Protein AF-A0A1A7ZHE6-F1 (afdb_monomer)

Sequence (167 aa):
MSVYEAFKGKHIDKKTYLFLSQQESEWQENSIVDPSGSPRHIITDARSGRQLCLESALSQKFLEMSEFENYRSGLLSIYEDAGFRCVEFQLLTGGLINPSTRDKVSLDEVIQSGLVDKVTATMLKDDKFHTKSLTCPKTKRRVTFKEALERSVFDCHTGLRLLEATK

pLDDT: mean 80.81, std 10.63, range [50.28, 94.5]

Organism: Nothobranchius furzeri (NCBI:txid105023)

Structure (mmCIF, N/CA/C/O backbone):
data_AF-A0A1A7ZHE6-F1
#
_entry.id   AF-A0A1A7ZHE6-F1
#
loop_
_atom_site.group_PDB
_atom_site.id
_atom_site.type_symbol
_atom_site.label_atom_id
_atom_site.label_alt_id
_atom_site.label_comp_id
_atom_site.label_asym_id
_atom_site.label_entity_id
_atom_site.label_seq_id
_atom_site.pdbx_PDB_ins_code
_atom_site.Cartn_x
_atom_site.Cartn_y
_atom_site.Cartn_z
_atom_site.occupancy
_atom_site.B_iso_or_equiv
_atom_site.auth_seq_id
_atom_site.auth_comp_id
_atom_site.auth_asym_id
_atom_site.auth_atom_id
_atom_site.pdbx_PDB_model_num
ATOM 1 N N . MET A 1 1 ? -16.936 7.394 11.987 1.00 55.16 1 MET A N 1
ATOM 2 C CA . MET A 1 1 ? -16.235 7.875 13.187 1.00 55.16 1 MET A CA 1
ATOM 3 C C . MET A 1 1 ? -15.306 6.761 13.630 1.00 55.16 1 MET A C 1
ATOM 5 O O . MET A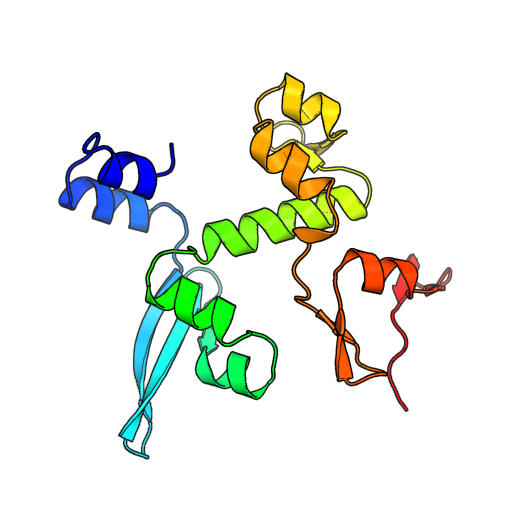 1 1 ? -15.796 5.772 14.162 1.00 55.16 1 MET A O 1
ATOM 9 N N . SER A 1 2 ? -14.017 6.863 13.308 1.00 58.41 2 SER A N 1
ATOM 10 C CA . SER A 1 2 ? -12.989 5.923 13.778 1.00 58.41 2 SER A CA 1
ATOM 11 C C . SER A 1 2 ? -12.839 5.985 15.304 1.00 58.41 2 SER A C 1
ATOM 13 O O . SER A 1 2 ? -13.270 6.959 15.931 1.00 58.41 2 SER A O 1
ATOM 15 N N . VAL A 1 3 ? -12.211 4.980 15.926 1.00 69.88 3 VAL A N 1
ATOM 16 C CA . VAL A 1 3 ? -11.921 5.006 17.376 1.00 69.88 3 VAL A CA 1
ATOM 17 C C . VAL A 1 3 ? -11.083 6.241 17.743 1.00 69.88 3 VAL A C 1
ATOM 19 O O . VAL A 1 3 ? -11.314 6.868 18.780 1.00 69.88 3 VAL A O 1
ATOM 22 N N . TYR A 1 4 ? -10.182 6.668 16.853 1.00 61.53 4 TYR A N 1
ATOM 23 C CA . TYR A 1 4 ? -9.430 7.914 17.001 1.00 61.53 4 TYR A CA 1
ATOM 24 C C . TYR A 1 4 ? -10.314 9.163 16.880 1.00 61.53 4 TYR A C 1
ATOM 26 O O . TYR A 1 4 ? -10.249 10.033 17.748 1.00 61.53 4 TYR A O 1
ATOM 34 N N . GLU A 1 5 ? -11.180 9.253 15.866 1.00 71.56 5 GLU A N 1
ATOM 35 C CA . GLU A 1 5 ? -12.116 10.376 15.696 1.00 71.56 5 GLU A CA 1
ATOM 36 C C . GLU A 1 5 ? -13.093 10.488 16.873 1.00 71.56 5 GLU A C 1
ATOM 38 O O . GLU A 1 5 ? -13.392 11.592 17.329 1.00 71.56 5 GLU A O 1
ATOM 43 N N . ALA A 1 6 ? -13.539 9.355 17.421 1.00 77.25 6 ALA A N 1
ATOM 44 C CA . ALA A 1 6 ? -14.381 9.303 18.608 1.00 77.25 6 ALA A CA 1
ATOM 45 C C . ALA A 1 6 ? -13.638 9.819 19.851 1.00 77.25 6 ALA A C 1
ATOM 47 O O . ALA A 1 6 ? -14.208 10.566 20.647 1.00 77.25 6 ALA A O 1
ATOM 48 N N . PHE A 1 7 ? -12.356 9.482 20.013 1.00 80.75 7 PHE A N 1
ATOM 49 C CA . PHE A 1 7 ? -11.532 9.992 21.112 1.00 80.75 7 PHE A CA 1
ATOM 50 C C . PHE A 1 7 ? -11.227 11.490 20.961 1.00 80.75 7 PHE A C 1
ATOM 52 O O . PHE A 1 7 ? -11.422 12.266 21.900 1.00 80.75 7 PHE A O 1
ATOM 59 N N . LYS A 1 8 ? -10.823 11.930 19.762 1.00 75.75 8 LYS A N 1
ATOM 60 C CA . LYS A 1 8 ? -10.588 13.345 19.416 1.00 75.75 8 LYS A CA 1
ATOM 61 C C . LYS A 1 8 ? -11.842 14.196 19.601 1.00 75.75 8 LYS A C 1
ATOM 63 O O . LYS A 1 8 ? -11.750 15.304 20.128 1.00 75.75 8 LYS A O 1
ATOM 68 N N . GLY A 1 9 ? -13.000 13.664 19.214 1.00 91.19 9 GLY A N 1
ATOM 69 C CA . GLY A 1 9 ? -14.315 14.272 19.414 1.00 91.19 9 GLY A CA 1
ATOM 70 C C . GLY A 1 9 ? -14.821 14.216 20.859 1.00 91.19 9 GLY A C 1
ATOM 71 O O . GLY A 1 9 ? -15.911 14.705 21.135 1.00 91.19 9 GLY A O 1
ATOM 72 N N . LYS A 1 10 ? -14.040 13.647 21.794 1.00 91.31 10 LYS A N 1
ATOM 73 C CA . LYS A 1 10 ? -14.408 13.427 23.205 1.00 91.31 10 LYS A CA 1
ATOM 74 C C . LYS A 1 10 ? -15.682 12.593 23.388 1.00 91.31 10 LYS A C 1
ATOM 76 O O . LYS A 1 10 ? -16.339 12.684 24.421 1.00 91.31 10 LYS A O 1
ATOM 81 N N . HIS A 1 11 ? -16.021 11.775 22.398 1.00 90.94 11 HIS A N 1
ATOM 82 C CA . HIS A 1 11 ? -17.138 10.838 22.451 1.00 90.94 11 HIS A CA 1
ATOM 83 C C . HIS A 1 11 ? -16.802 9.587 23.275 1.00 90.94 11 HIS A C 1
ATOM 85 O O . HIS A 1 11 ? -17.711 8.931 23.774 1.00 90.94 11 HIS A O 1
ATOM 91 N N . ILE A 1 12 ? -15.512 9.275 23.449 1.00 87.62 12 ILE A N 1
ATOM 92 C CA . ILE A 1 12 ? -15.017 8.180 24.294 1.00 87.62 12 ILE A CA 1
ATOM 93 C C . ILE A 1 12 ? -13.824 8.638 25.143 1.00 87.62 12 ILE A C 1
ATOM 95 O O . ILE A 1 12 ? -13.056 9.515 24.743 1.00 87.62 12 ILE A O 1
ATOM 99 N N . ASP A 1 13 ? -13.662 8.045 26.326 1.00 87.69 13 ASP A N 1
ATOM 100 C CA . ASP A 1 13 ? -12.546 8.340 27.226 1.00 87.69 13 ASP A CA 1
ATOM 101 C C . ASP A 1 13 ? -11.251 7.608 26.819 1.00 87.69 13 ASP A C 1
ATOM 103 O O . ASP A 1 13 ? -11.259 6.670 26.022 1.00 87.69 13 ASP A O 1
ATOM 107 N N . LYS A 1 14 ? -10.115 8.021 27.399 1.00 66.44 14 LYS A N 1
ATOM 108 C CA . LYS A 1 14 ? -8.789 7.470 27.072 1.00 66.44 14 LYS A CA 1
ATOM 109 C C . LYS A 1 14 ? -8.679 5.964 27.338 1.00 66.44 14 LYS A C 1
ATOM 111 O O . LYS A 1 14 ? -7.981 5.276 26.600 1.00 66.44 14 LYS A O 1
ATOM 116 N N . LYS A 1 15 ? -9.333 5.441 28.378 1.00 78.50 15 LYS A N 1
ATOM 117 C CA . LYS A 1 15 ? -9.296 4.011 28.716 1.00 78.50 15 LYS A CA 1
ATOM 118 C C . LYS A 1 15 ? -10.089 3.206 27.684 1.00 78.50 15 LYS A C 1
ATOM 120 O O . LYS A 1 15 ? -9.601 2.185 27.211 1.00 78.50 15 LYS A O 1
ATOM 125 N N . THR A 1 16 ? -11.258 3.704 27.297 1.00 76.69 16 THR A N 1
ATOM 126 C CA . THR A 1 16 ? -12.117 3.112 26.262 1.00 76.69 16 THR A CA 1
ATOM 127 C C . THR A 1 16 ? -11.469 3.181 24.879 1.00 76.69 16 THR A C 1
ATOM 129 O O . THR A 1 16 ? -11.465 2.190 24.156 1.00 76.69 16 THR A O 1
ATOM 132 N N . TYR A 1 17 ? -10.829 4.303 24.543 1.00 73.81 17 TYR A N 1
ATOM 133 C CA . TYR A 1 17 ? -10.006 4.444 23.341 1.00 73.81 17 TYR A CA 1
ATOM 134 C C . TYR A 1 17 ? -8.898 3.388 23.283 1.00 73.81 17 TYR A C 1
ATOM 136 O O . TYR A 1 17 ? -8.789 2.675 22.292 1.00 73.81 17 TYR A O 1
ATOM 144 N N . LEU A 1 18 ? -8.113 3.239 24.358 1.00 56.47 18 LEU A N 1
ATOM 145 C CA . LEU A 1 18 ? -7.025 2.256 24.413 1.00 56.47 18 LEU A CA 1
ATOM 146 C C . LEU A 1 18 ? -7.534 0.817 24.274 1.00 56.47 18 LEU A C 1
ATOM 148 O O . LEU A 1 18 ? -6.878 0.005 23.634 1.00 56.47 18 LEU A O 1
ATOM 152 N N . PHE A 1 19 ? -8.696 0.503 24.847 1.00 75.44 19 PHE A N 1
ATOM 153 C CA . PHE A 1 19 ? -9.314 -0.817 24.735 1.00 75.44 19 PHE A CA 1
ATOM 154 C C . PHE A 1 19 ? -9.817 -1.113 23.313 1.00 75.44 19 PHE A C 1
ATOM 156 O O . PHE A 1 19 ? -9.551 -2.181 22.772 1.00 75.44 19 PHE A O 1
ATOM 163 N N . LEU A 1 20 ? -10.514 -0.163 22.684 1.00 68.56 20 LEU A N 1
ATOM 164 C CA . LEU A 1 20 ? -11.064 -0.333 21.335 1.00 68.56 20 LEU A CA 1
ATOM 165 C C . LEU A 1 20 ? -9.974 -0.288 20.257 1.00 68.56 20 LEU A C 1
ATOM 167 O O . LEU A 1 20 ? -10.026 -1.055 19.301 1.00 68.56 20 LEU A O 1
ATOM 171 N N . SER A 1 21 ? -8.939 0.530 20.456 1.00 58.88 21 SER A N 1
ATOM 172 C CA . SER A 1 21 ? -7.765 0.577 19.581 1.00 58.88 21 SER A CA 1
ATOM 173 C C . SER A 1 21 ? -6.985 -0.741 19.577 1.00 58.88 21 SER A C 1
ATOM 175 O O . SER A 1 21 ? -6.307 -1.018 18.597 1.00 58.88 21 SER A O 1
ATOM 177 N N . GLN A 1 22 ? -7.078 -1.559 20.635 1.00 50.28 22 GLN A N 1
ATOM 178 C CA . GLN A 1 22 ? -6.495 -2.909 20.665 1.00 50.28 22 GLN A CA 1
ATOM 179 C C . GLN A 1 22 ? -7.323 -3.938 19.878 1.00 50.28 22 GLN A C 1
ATOM 181 O O . GLN A 1 22 ? -6.815 -5.007 19.556 1.00 50.28 22 GLN A O 1
ATOM 186 N N . GLN A 1 23 ? -8.595 -3.645 19.593 1.00 52.06 23 GLN A N 1
ATOM 187 C CA . GLN A 1 23 ? -9.514 -4.532 18.869 1.00 52.06 23 GLN A CA 1
ATOM 188 C C . GLN A 1 23 ? -9.534 -4.227 17.355 1.00 52.06 23 GLN A C 1
ATOM 190 O O . GLN A 1 23 ? -9.858 -5.102 16.551 1.00 52.06 23 GLN A O 1
ATOM 195 N N . GLU A 1 24 ? -9.151 -3.013 16.942 1.00 57.00 24 GLU A N 1
ATOM 196 C CA . GLU A 1 24 ? -8.969 -2.616 15.537 1.00 57.00 24 GLU A CA 1
ATOM 197 C C . GLU A 1 24 ? -7.601 -3.088 14.995 1.00 57.00 24 GLU A C 1
ATOM 199 O O . GLU A 1 24 ? -6.704 -2.292 14.765 1.00 57.00 24 GLU A O 1
ATOM 204 N N . SER A 1 25 ? -7.440 -4.400 14.773 1.00 53.34 25 SER A N 1
ATOM 205 C CA . SER A 1 25 ? -6.192 -5.056 14.319 1.00 53.34 25 SER A CA 1
ATOM 206 C C . SER A 1 25 ? -4.969 -4.889 15.246 1.00 53.34 25 SER A C 1
ATOM 208 O O . SER A 1 25 ? -4.724 -3.874 15.886 1.00 53.34 25 SER A O 1
ATOM 210 N N . GLU A 1 26 ? -4.172 -5.949 15.342 1.00 54.59 26 GLU A N 1
ATOM 211 C CA . GLU A 1 26 ? -3.164 -6.143 16.393 1.00 54.59 26 GLU A CA 1
ATOM 212 C C . GLU A 1 26 ? -1.747 -5.747 15.944 1.00 54.59 26 GLU A C 1
ATOM 214 O O . GLU A 1 26 ? -0.785 -6.483 16.177 1.00 54.59 26 GLU A O 1
ATOM 219 N N . TRP A 1 27 ? -1.589 -4.622 15.242 1.00 59.84 27 TRP A N 1
ATOM 220 C CA . TRP A 1 27 ? -0.248 -4.148 14.903 1.00 59.84 27 TRP A CA 1
ATOM 221 C C . TRP A 1 27 ? 0.400 -3.512 16.138 1.00 59.84 27 TRP A C 1
ATOM 223 O O . TRP A 1 27 ? -0.016 -2.451 16.597 1.00 59.84 27 TRP A O 1
ATOM 233 N N . GLN A 1 28 ? 1.407 -4.182 16.701 1.00 64.50 28 GLN A N 1
ATOM 234 C CA . GLN A 1 28 ? 2.159 -3.696 17.859 1.00 64.50 28 GLN A CA 1
ATOM 235 C C . GLN A 1 28 ? 3.436 -2.994 17.399 1.00 64.50 28 GLN A C 1
ATOM 237 O O . GLN A 1 28 ? 4.262 -3.597 16.710 1.00 64.50 28 GLN A O 1
ATOM 242 N N . GLU A 1 29 ? 3.611 -1.731 17.789 1.00 71.75 29 GLU A N 1
ATOM 243 C CA . GLU A 1 29 ? 4.859 -0.997 17.578 1.00 71.75 29 GLU A CA 1
ATOM 244 C C . GLU A 1 29 ? 5.780 -1.170 18.788 1.00 71.75 29 GLU A C 1
ATOM 246 O O . GLU A 1 29 ? 5.427 -0.81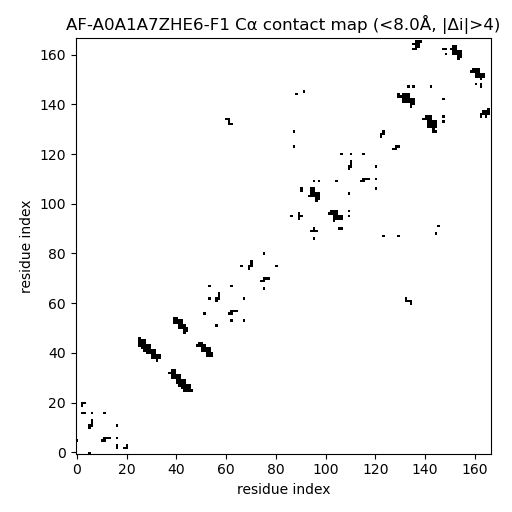3 19.911 1.00 71.75 29 GLU A O 1
ATOM 251 N N . ASN A 1 30 ? 6.982 -1.682 18.537 1.00 76.94 30 ASN A N 1
ATOM 252 C CA . ASN A 1 30 ? 8.052 -1.769 19.518 1.00 76.94 30 ASN A CA 1
ATOM 253 C C . ASN A 1 30 ? 9.238 -0.922 19.056 1.00 76.94 30 ASN A C 1
ATOM 255 O O . ASN A 1 30 ? 9.711 -1.062 17.927 1.00 76.94 30 ASN A O 1
ATOM 259 N N . SER A 1 31 ? 9.759 -0.084 19.949 1.00 79.75 31 SER A N 1
ATOM 260 C CA . SER A 1 31 ? 11.026 0.616 19.740 1.00 79.75 31 SER A CA 1
ATOM 261 C C . SER A 1 31 ? 12.153 -0.190 20.375 1.00 79.75 31 SER A C 1
ATOM 263 O O . SER A 1 31 ? 12.171 -0.388 21.590 1.00 79.75 31 SER A O 1
ATOM 265 N N . ILE A 1 32 ? 13.100 -0.646 19.563 1.00 83.88 32 ILE A N 1
ATOM 266 C CA . ILE A 1 32 ? 14.341 -1.271 20.029 1.00 83.88 32 ILE A CA 1
ATOM 267 C C . ILE A 1 32 ? 15.514 -0.332 19.765 1.00 83.88 32 ILE A C 1
ATOM 269 O O . ILE A 1 32 ? 15.453 0.518 18.884 1.00 83.88 32 ILE A O 1
ATOM 273 N N . VAL A 1 33 ? 16.599 -0.485 20.514 1.00 86.75 33 VAL A N 1
ATOM 274 C CA . VAL A 1 33 ? 17.854 0.220 20.238 1.00 86.75 33 VAL A CA 1
ATOM 275 C C . VAL A 1 33 ? 18.817 -0.795 19.646 1.00 86.75 33 VAL A C 1
ATOM 277 O O . VAL A 1 33 ? 19.008 -1.870 20.215 1.00 86.75 33 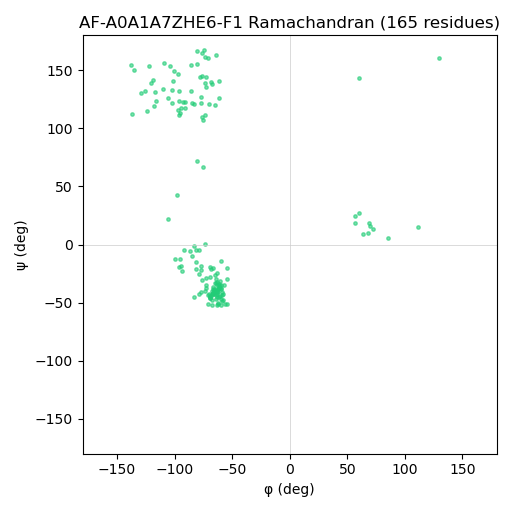VAL A O 1
ATOM 280 N N . ASP A 1 34 ? 19.375 -0.494 18.478 1.00 83.12 34 ASP A N 1
ATOM 281 C CA . ASP A 1 34 ? 20.360 -1.376 17.864 1.00 83.12 34 ASP A CA 1
ATOM 282 C C . ASP A 1 34 ? 21.725 -1.281 18.585 1.00 83.12 34 ASP A C 1
ATOM 284 O O . ASP A 1 34 ? 21.947 -0.369 19.386 1.00 83.12 34 ASP A O 1
ATOM 288 N N . PRO A 1 35 ? 22.677 -2.200 18.331 1.00 84.62 35 PRO A N 1
ATOM 289 C CA . PRO A 1 35 ? 23.986 -2.173 18.991 1.00 84.62 35 PRO A CA 1
ATOM 290 C C . PRO A 1 35 ? 24.802 -0.892 18.747 1.00 84.62 35 PRO A C 1
ATOM 292 O O . PRO A 1 35 ? 25.789 -0.664 19.440 1.00 84.62 35 PRO A O 1
ATOM 295 N N . SER A 1 36 ? 24.412 -0.067 17.768 1.00 84.19 36 SER A N 1
ATOM 296 C CA . SER A 1 36 ? 25.037 1.227 17.481 1.00 84.19 36 SER A CA 1
ATOM 297 C C . SER A 1 36 ? 24.457 2.376 18.314 1.00 84.19 36 SER A C 1
ATOM 299 O O . SER A 1 36 ? 24.961 3.494 18.250 1.00 84.19 36 SER A O 1
ATOM 301 N N . GLY A 1 37 ? 23.409 2.110 19.101 1.00 83.12 37 GLY A N 1
ATOM 302 C CA . GLY A 1 37 ? 22.671 3.118 19.859 1.00 83.12 37 GLY A CA 1
ATOM 303 C C . GLY A 1 37 ? 21.562 3.803 19.055 1.00 83.12 37 GLY A C 1
ATOM 304 O O . GLY A 1 37 ? 20.935 4.730 19.567 1.00 83.12 37 GLY A O 1
ATOM 305 N N . SER A 1 38 ? 21.295 3.366 17.819 1.00 83.00 38 SER A N 1
ATOM 306 C CA . SER A 1 38 ? 20.268 3.971 16.968 1.00 83.00 38 SER A CA 1
ATOM 307 C C . SER A 1 38 ? 18.894 3.360 17.271 1.00 83.00 38 SER A C 1
ATOM 309 O O . SER A 1 38 ? 18.774 2.130 17.327 1.00 83.00 38 SER A O 1
ATOM 311 N N . PRO A 1 39 ? 17.837 4.174 17.460 1.00 82.50 39 PRO A N 1
ATOM 312 C CA . PRO A 1 39 ? 16.490 3.656 17.652 1.00 82.50 39 PRO A CA 1
ATOM 313 C C . PRO A 1 39 ? 15.992 3.004 16.360 1.00 82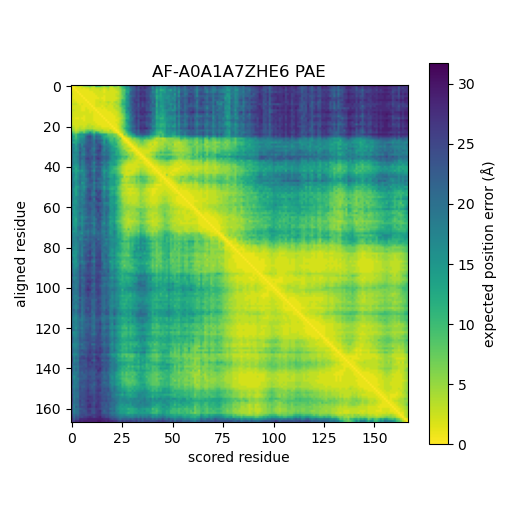.50 39 PRO A C 1
ATOM 315 O O . PRO A 1 39 ? 16.188 3.536 15.267 1.00 82.50 39 PRO A O 1
ATOM 318 N N . ARG A 1 40 ? 15.328 1.857 16.497 1.00 85.25 40 ARG A N 1
ATOM 319 C CA . ARG A 1 40 ? 14.589 1.194 15.428 1.00 85.25 40 ARG A CA 1
ATOM 320 C C . ARG A 1 40 ? 13.157 0.926 15.838 1.00 85.25 40 ARG A C 1
ATOM 322 O O . ARG A 1 40 ? 12.908 0.375 16.910 1.00 85.25 40 ARG A O 1
ATOM 329 N N . HIS A 1 41 ? 12.230 1.273 14.961 1.00 85.25 41 HIS A N 1
ATOM 330 C CA . HIS A 1 41 ? 10.801 1.098 15.168 1.00 85.25 41 HIS A CA 1
ATOM 331 C C . HIS A 1 41 ? 10.332 -0.122 14.382 1.00 85.25 41 HIS A C 1
ATOM 333 O O . HIS A 1 41 ? 10.519 -0.207 13.165 1.00 85.25 41 HIS A O 1
ATOM 339 N N . ILE A 1 42 ? 9.748 -1.089 15.086 1.00 83.94 42 ILE A N 1
ATOM 340 C CA . ILE A 1 42 ? 9.290 -2.354 14.518 1.00 83.94 42 ILE A CA 1
ATOM 341 C C . ILE A 1 42 ? 7.787 -2.460 14.698 1.00 83.94 42 ILE A C 1
ATOM 343 O O . ILE A 1 42 ? 7.290 -2.519 15.818 1.00 83.94 42 ILE A O 1
ATOM 347 N N . ILE A 1 43 ? 7.082 -2.547 13.578 1.00 81.19 43 ILE A N 1
ATOM 348 C CA . ILE A 1 43 ? 5.655 -2.825 13.519 1.00 81.19 43 ILE A CA 1
ATOM 349 C C . ILE A 1 43 ? 5.467 -4.336 13.363 1.00 81.19 43 ILE A C 1
ATOM 351 O O . ILE A 1 43 ? 5.996 -4.931 12.426 1.00 81.19 43 ILE A O 1
ATOM 355 N N . THR A 1 44 ? 4.734 -4.961 14.283 1.00 76.94 44 THR A N 1
ATOM 356 C CA . THR A 1 44 ? 4.516 -6.415 14.321 1.00 76.94 44 THR A CA 1
ATOM 357 C C . THR A 1 44 ? 3.047 -6.748 14.108 1.00 76.94 44 THR A C 1
ATOM 359 O O . THR A 1 44 ? 2.215 -6.297 14.884 1.00 76.94 44 THR A O 1
ATOM 362 N N . ASP A 1 45 ? 2.734 -7.570 13.107 1.00 68.62 45 ASP A N 1
ATOM 363 C CA . ASP A 1 45 ? 1.425 -8.216 12.957 1.00 68.62 45 ASP A CA 1
ATOM 364 C C . ASP A 1 45 ? 1.333 -9.354 13.979 1.00 68.62 45 ASP A C 1
ATOM 366 O O . ASP A 1 45 ? 1.995 -10.382 13.812 1.00 68.62 45 ASP A O 1
ATOM 370 N N . ALA A 1 46 ? 0.542 -9.199 15.043 1.00 63.59 46 ALA A N 1
ATOM 371 C CA . ALA A 1 46 ? 0.441 -10.232 16.074 1.00 63.59 46 ALA A CA 1
ATOM 372 C C . ALA A 1 46 ? -0.253 -11.523 15.592 1.00 63.59 46 ALA A C 1
ATOM 374 O O . ALA A 1 46 ? 0.005 -12.593 16.143 1.00 63.59 46 ALA A O 1
ATOM 375 N N . ARG A 1 47 ? -1.056 -11.468 14.518 1.00 55.16 47 ARG A N 1
ATOM 376 C CA . ARG A 1 47 ? -1.721 -12.649 13.948 1.00 55.16 47 ARG A CA 1
ATOM 377 C C . ARG A 1 47 ? -0.764 -13.477 13.103 1.00 55.16 47 ARG A C 1
ATOM 379 O O . ARG A 1 47 ? -0.804 -14.705 13.153 1.00 55.16 47 ARG A O 1
ATOM 386 N N . SER A 1 48 ? 0.057 -12.820 12.286 1.00 59.94 48 SER A N 1
ATOM 387 C CA . SER A 1 48 ? 0.960 -13.512 11.361 1.00 59.94 48 SER A CA 1
ATOM 388 C C . SER A 1 48 ? 2.402 -13.620 11.869 1.00 59.94 48 SER A C 1
ATOM 390 O O . SER A 1 48 ? 3.217 -14.281 11.227 1.00 59.94 48 SER A O 1
ATOM 392 N N . GLY A 1 49 ? 2.756 -12.892 12.931 1.00 66.94 49 GLY A N 1
ATOM 393 C CA . GLY A 1 49 ? 4.125 -12.730 13.429 1.00 66.94 49 GLY A CA 1
ATOM 394 C C . GLY A 1 49 ? 5.053 -11.938 12.500 1.00 66.94 49 GLY A C 1
ATOM 395 O O . GLY A 1 49 ? 6.265 -11.930 12.712 1.00 66.94 49 GLY A O 1
ATOM 396 N N . ARG A 1 50 ? 4.531 -11.300 11.441 1.00 68.12 50 ARG A N 1
ATOM 397 C CA . ARG A 1 50 ? 5.362 -10.537 10.496 1.00 68.12 50 ARG A CA 1
ATOM 398 C C . ARG A 1 50 ? 5.812 -9.243 11.148 1.00 68.12 50 ARG A C 1
ATOM 400 O O . ARG A 1 50 ? 5.024 -8.569 11.797 1.00 68.12 50 ARG A O 1
ATOM 407 N N . GLN A 1 51 ? 7.067 -8.883 10.922 1.00 77.12 51 GLN A N 1
ATOM 408 C CA . GLN A 1 51 ? 7.665 -7.671 11.463 1.00 77.12 51 GLN A CA 1
ATOM 409 C C . GLN A 1 51 ? 8.153 -6.774 10.332 1.00 77.12 51 GLN A C 1
ATOM 411 O O . GLN A 1 51 ? 8.746 -7.247 9.362 1.00 77.12 51 GLN A O 1
ATOM 416 N N . LEU A 1 52 ? 7.925 -5.474 10.475 1.00 80.94 52 LEU A N 1
ATOM 417 C CA . LEU A 1 52 ? 8.401 -4.437 9.574 1.00 80.94 52 LEU A CA 1
ATOM 418 C C . LEU A 1 52 ? 9.207 -3.417 10.376 1.00 80.94 52 LEU A C 1
ATOM 420 O O . LEU A 1 52 ? 8.657 -2.716 11.218 1.00 80.94 52 LEU A O 1
ATOM 424 N N . CYS A 1 53 ? 10.506 -3.314 10.097 1.00 86.25 53 CYS A N 1
ATOM 425 C CA . CYS A 1 53 ? 11.338 -2.237 10.631 1.00 86.25 53 CYS A CA 1
ATOM 426 C C . CYS A 1 53 ? 11.190 -0.992 9.748 1.00 86.25 53 CYS A C 1
ATOM 428 O O . CYS A 1 53 ? 11.510 -1.042 8.557 1.00 86.25 53 CYS A O 1
ATOM 430 N N . LEU A 1 54 ? 10.737 0.118 10.330 1.00 83.19 54 LEU A N 1
ATOM 431 C CA . LEU A 1 54 ? 10.458 1.358 9.605 1.00 83.19 54 LEU A CA 1
ATOM 432 C C . LEU A 1 54 ? 11.727 1.984 9.014 1.00 83.19 54 LEU A C 1
ATOM 434 O O . LEU A 1 54 ? 11.722 2.399 7.861 1.00 83.19 54 LEU A O 1
ATOM 438 N N . GLU A 1 55 ? 12.852 1.958 9.728 1.00 86.38 55 GLU A N 1
ATOM 439 C CA . GLU A 1 55 ? 14.145 2.457 9.232 1.00 86.38 55 GLU A CA 1
ATOM 440 C C . GLU A 1 55 ? 14.667 1.606 8.069 1.00 86.38 55 GLU A C 1
ATOM 442 O O . GLU A 1 55 ? 15.246 2.105 7.099 1.00 86.38 55 GLU A O 1
ATOM 447 N N . SER A 1 56 ? 14.430 0.295 8.137 1.00 85.44 56 SER A N 1
ATOM 448 C CA . SER A 1 56 ? 14.756 -0.612 7.035 1.00 85.44 56 SER A CA 1
ATOM 449 C C . SER A 1 56 ? 13.858 -0.342 5.826 1.00 85.44 56 SER A C 1
ATOM 451 O O . SER A 1 56 ? 14.348 -0.321 4.701 1.00 85.44 56 SER A O 1
ATOM 453 N N . ALA A 1 57 ? 12.569 -0.068 6.041 1.00 82.19 57 ALA A N 1
ATOM 454 C CA . ALA A 1 57 ? 11.643 0.315 4.979 1.00 82.19 57 ALA A CA 1
ATOM 455 C C . ALA A 1 57 ? 12.018 1.665 4.338 1.00 82.19 57 ALA A C 1
ATOM 457 O O . ALA A 1 57 ? 11.965 1.786 3.114 1.00 82.19 57 ALA A O 1
ATOM 458 N N . LEU A 1 58 ? 12.465 2.642 5.135 1.00 84.25 58 LEU A N 1
ATOM 459 C CA . LEU A 1 58 ? 12.976 3.935 4.665 1.00 84.25 58 LEU A CA 1
ATOM 460 C C . LEU A 1 58 ? 14.236 3.762 3.808 1.00 84.25 58 LEU A C 1
ATOM 462 O O . LEU A 1 58 ? 14.289 4.233 2.672 1.00 84.25 58 LEU A O 1
ATOM 466 N N . SER A 1 59 ? 15.242 3.041 4.315 1.00 83.12 59 SER A N 1
ATOM 467 C CA . SER A 1 59 ? 16.497 2.805 3.581 1.00 83.12 59 SER A CA 1
ATOM 468 C C . SER A 1 59 ? 16.285 2.043 2.267 1.00 83.12 59 SER A C 1
ATOM 470 O O . SER A 1 59 ? 16.933 2.344 1.263 1.00 83.12 59 SER A O 1
ATOM 472 N N . GLN A 1 60 ? 15.334 1.106 2.242 1.00 79.88 60 GLN A N 1
ATOM 473 C CA . GLN A 1 60 ? 14.958 0.344 1.047 1.00 79.88 60 GLN A CA 1
ATOM 474 C C . GLN A 1 60 ? 13.971 1.089 0.133 1.00 79.88 60 GLN A C 1
ATOM 476 O O . GLN A 1 60 ? 13.631 0.583 -0.936 1.00 79.88 60 GLN A O 1
ATOM 481 N N . LYS A 1 61 ? 13.546 2.303 0.514 1.00 75.62 61 LYS A N 1
ATOM 482 C CA . LYS A 1 61 ? 12.577 3.142 -0.213 1.00 75.62 61 LYS A CA 1
ATOM 483 C C . LYS A 1 61 ? 11.199 2.496 -0.385 1.00 75.62 61 LYS A C 1
ATOM 485 O O . LYS A 1 61 ? 10.483 2.800 -1.339 1.00 75.62 61 LYS A O 1
ATOM 490 N N . PHE A 1 62 ? 10.828 1.604 0.528 1.00 72.44 62 PHE A N 1
ATOM 491 C CA . PHE A 1 62 ? 9.454 1.125 0.650 1.00 72.44 62 PHE A CA 1
ATOM 492 C C . PHE A 1 62 ? 8.559 2.163 1.333 1.00 72.44 62 PHE A C 1
ATOM 494 O O . PHE A 1 62 ? 7.387 2.265 0.982 1.00 72.44 62 PHE A O 1
ATOM 501 N N . LEU A 1 63 ? 9.135 2.971 2.228 1.00 76.81 63 LEU A N 1
ATOM 502 C CA . LEU A 1 63 ? 8.485 4.087 2.914 1.00 76.81 63 LEU A CA 1
ATOM 503 C C . LEU A 1 63 ? 9.201 5.403 2.565 1.00 76.81 63 LEU A C 1
ATOM 505 O O . LEU A 1 63 ? 10.430 5.428 2.463 1.00 76.81 63 LEU A O 1
ATOM 509 N N . GLU A 1 64 ? 8.460 6.493 2.383 1.00 82.31 64 GLU A N 1
ATOM 510 C CA . GLU A 1 64 ? 9.002 7.853 2.300 1.00 82.31 64 GLU A CA 1
ATOM 511 C C . GLU A 1 64 ? 9.167 8.488 3.685 1.00 82.31 64 GLU A C 1
ATOM 513 O O . GLU A 1 64 ? 8.432 8.181 4.622 1.00 82.31 64 GLU A O 1
ATOM 518 N N . MET A 1 65 ? 10.095 9.445 3.809 1.00 83.31 65 MET A N 1
ATOM 519 C CA . MET A 1 65 ? 10.234 10.198 5.061 1.00 83.31 6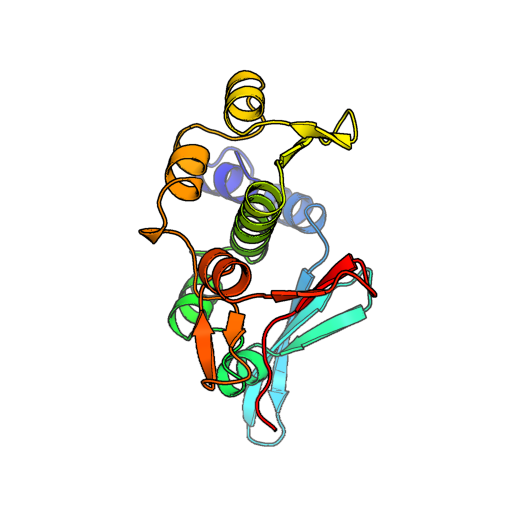5 MET A CA 1
ATOM 520 C C . MET A 1 65 ? 8.960 10.957 5.429 1.00 83.31 65 MET A C 1
ATOM 522 O O . MET A 1 65 ? 8.616 11.021 6.598 1.00 83.31 65 MET A O 1
ATOM 526 N N . SER A 1 66 ? 8.237 11.509 4.457 1.00 81.69 66 SER A N 1
ATOM 527 C CA . SER A 1 66 ? 6.950 12.173 4.698 1.00 81.69 66 SER A CA 1
ATOM 528 C C . SER A 1 66 ? 5.912 11.212 5.291 1.00 81.69 66 SER A C 1
ATOM 530 O O . SER A 1 66 ? 5.238 11.563 6.255 1.00 81.69 66 SER A O 1
ATOM 532 N N . GLU A 1 67 ? 5.814 9.989 4.759 1.00 78.12 67 GLU A N 1
ATOM 533 C CA . GLU A 1 67 ? 4.935 8.926 5.270 1.00 78.12 67 GLU A CA 1
ATOM 534 C C . GLU A 1 67 ? 5.339 8.524 6.697 1.00 78.12 67 GLU A C 1
ATOM 536 O O . GLU A 1 67 ? 4.485 8.403 7.575 1.00 78.12 67 GLU A O 1
ATOM 541 N N . PHE A 1 68 ? 6.644 8.395 6.952 1.00 81.25 68 PHE A N 1
ATOM 542 C CA . PHE A 1 68 ? 7.171 8.114 8.285 1.00 81.25 68 PHE A CA 1
ATOM 543 C C . PHE A 1 68 ? 6.882 9.241 9.284 1.00 81.25 68 PHE A C 1
ATOM 545 O O . PHE A 1 68 ? 6.396 8.960 10.374 1.00 81.25 68 PHE A O 1
ATOM 552 N N . GLU A 1 69 ? 7.116 10.507 8.934 1.00 81.81 69 GLU A N 1
ATOM 553 C CA . GLU A 1 69 ? 6.806 11.644 9.815 1.00 81.81 69 GLU A CA 1
ATOM 554 C C . GLU A 1 69 ? 5.304 11.759 10.092 1.00 81.81 69 GLU A C 1
ATOM 556 O O . GLU A 1 69 ? 4.895 12.008 11.228 1.00 81.81 69 GLU A O 1
ATOM 561 N N . ASN A 1 70 ? 4.456 11.535 9.084 1.00 73.88 70 ASN A N 1
ATOM 562 C CA . ASN A 1 70 ? 3.004 11.533 9.261 1.00 73.88 70 ASN A CA 1
ATOM 563 C C . ASN A 1 70 ? 2.557 10.407 10.201 1.00 73.88 70 ASN A C 1
ATOM 565 O O . ASN A 1 70 ? 1.725 10.634 11.080 1.00 73.88 70 ASN A O 1
ATOM 569 N N . TYR A 1 71 ? 3.156 9.221 10.073 1.00 74.31 71 TYR A N 1
ATOM 570 C CA . TYR A 1 71 ? 2.940 8.121 11.009 1.00 74.31 71 TYR A CA 1
ATOM 571 C C . TYR A 1 71 ? 3.397 8.492 12.431 1.00 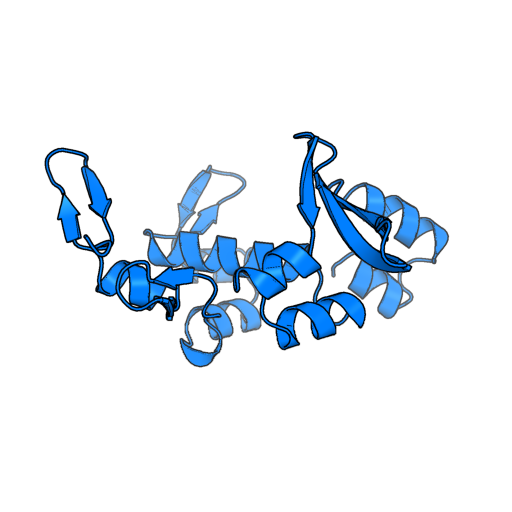74.31 71 TYR A C 1
ATOM 573 O O . TYR A 1 71 ? 2.626 8.391 13.384 1.00 74.31 71 TYR A O 1
ATOM 581 N N . ARG A 1 72 ? 4.621 9.014 12.588 1.00 75.81 72 ARG A N 1
ATOM 582 C CA . ARG A 1 72 ? 5.209 9.390 13.889 1.00 75.81 72 ARG A CA 1
ATOM 583 C C . ARG A 1 72 ? 4.474 10.526 14.595 1.00 75.81 72 ARG A C 1
ATOM 585 O O . ARG A 1 72 ? 4.413 10.545 15.823 1.00 75.81 72 ARG A O 1
ATOM 592 N N . SER A 1 73 ? 3.917 11.464 13.838 1.00 66.69 73 SER A N 1
ATOM 593 C CA . SER A 1 73 ? 3.103 12.569 14.357 1.00 66.69 73 SER A CA 1
ATOM 594 C C . SER A 1 73 ? 1.653 12.168 14.648 1.00 66.69 73 SER A C 1
ATOM 596 O O . SER A 1 73 ? 0.896 12.975 15.191 1.00 66.69 73 SER A O 1
ATOM 598 N N . GLY A 1 74 ? 1.258 10.930 14.320 1.00 64.50 74 GLY A N 1
ATOM 599 C CA . GLY A 1 74 ? -0.111 10.440 14.470 1.00 64.50 74 GLY A CA 1
ATOM 600 C C . GLY A 1 74 ? -1.102 11.100 13.507 1.00 64.50 74 GLY A C 1
ATOM 601 O O . GLY A 1 74 ? -2.302 11.082 13.771 1.00 64.50 74 GLY A O 1
ATOM 602 N N . LEU A 1 75 ? -0.603 11.717 12.430 1.00 59.62 75 LEU A N 1
ATOM 603 C CA . LEU A 1 75 ? -1.405 12.317 11.362 1.00 59.62 75 LEU A CA 1
ATOM 604 C C . LEU A 1 75 ? -1.884 11.285 10.337 1.00 59.62 75 LEU A C 1
ATOM 606 O O . LEU A 1 75 ? -2.837 11.560 9.616 1.00 59.62 75 LEU A O 1
ATOM 610 N N . LEU A 1 76 ? -1.221 10.129 10.262 1.00 62.34 76 LEU A N 1
ATOM 611 C CA . LEU A 1 76 ? -1.590 9.027 9.383 1.00 62.34 76 LEU A CA 1
ATOM 612 C C . LEU A 1 76 ? -1.471 7.706 10.139 1.00 62.34 76 LEU A C 1
ATOM 614 O O . LEU A 1 76 ? -0.370 7.272 10.479 1.00 62.34 76 LEU A O 1
ATOM 618 N N . SER A 1 77 ? -2.599 7.052 10.399 1.00 67.56 77 SER A N 1
ATOM 619 C CA . SER A 1 77 ? -2.568 5.692 10.932 1.00 67.56 77 SER A CA 1
ATOM 620 C C . SER A 1 77 ? -2.127 4.707 9.848 1.00 67.56 77 SER A C 1
ATOM 622 O O . SER A 1 77 ? -2.527 4.828 8.688 1.00 67.56 77 SER A O 1
ATOM 624 N N . ILE A 1 78 ? -1.371 3.667 10.225 1.00 65.69 78 ILE A N 1
ATOM 625 C CA . ILE A 1 78 ? -1.032 2.568 9.305 1.00 65.69 78 ILE A CA 1
ATOM 626 C C . ILE A 1 78 ? -2.290 1.937 8.688 1.00 65.69 78 ILE A C 1
ATOM 628 O O . ILE A 1 78 ? -2.258 1.480 7.547 1.00 65.69 78 ILE A O 1
ATOM 632 N N . TYR A 1 79 ? -3.411 1.964 9.414 1.00 63.22 79 TYR A N 1
ATOM 633 C CA . TYR A 1 79 ? -4.700 1.458 8.954 1.00 63.22 79 TYR A CA 1
ATOM 634 C C . TYR A 1 79 ? -5.364 2.345 7.913 1.00 63.22 79 TYR A C 1
ATOM 636 O O . TYR A 1 79 ? -5.945 1.825 6.967 1.00 63.22 79 TYR A O 1
ATOM 644 N N . GLU A 1 80 ? -5.281 3.663 8.070 1.00 65.12 80 GLU A N 1
ATOM 645 C CA . GLU A 1 80 ? -5.858 4.612 7.114 1.00 65.12 80 GLU A CA 1
ATOM 646 C C . GLU A 1 80 ? -5.099 4.534 5.789 1.00 65.12 80 GLU A C 1
ATOM 648 O O . GLU A 1 80 ? -5.699 4.424 4.721 1.00 65.12 80 GLU A O 1
ATOM 653 N N . ASP A 1 81 ? -3.773 4.469 5.874 1.00 71.62 81 ASP A N 1
ATOM 654 C CA . ASP A 1 81 ? -2.886 4.372 4.722 1.00 71.62 81 ASP A CA 1
ATOM 655 C C . ASP A 1 81 ? -3.005 3.009 4.009 1.00 71.62 81 ASP A C 1
ATOM 657 O O . ASP A 1 81 ? -3.140 2.924 2.785 1.00 71.62 81 ASP A O 1
ATOM 661 N N . ALA A 1 82 ? -3.018 1.906 4.767 1.00 74.00 82 ALA A N 1
ATOM 662 C CA . ALA A 1 82 ? -3.255 0.573 4.213 1.00 74.00 82 ALA A CA 1
ATOM 663 C C . ALA A 1 82 ? -4.680 0.423 3.665 1.00 74.00 82 ALA A C 1
ATOM 665 O O . ALA A 1 82 ? -4.861 -0.191 2.614 1.00 74.00 82 ALA A O 1
ATOM 666 N N . GLY A 1 83 ? -5.677 0.997 4.339 1.00 78.75 83 GLY A N 1
ATOM 667 C CA . GLY A 1 83 ? -7.076 0.977 3.927 1.00 78.75 83 GLY A CA 1
ATOM 668 C C . GLY A 1 83 ? -7.274 1.684 2.593 1.00 78.75 83 GLY A C 1
ATOM 669 O O . GLY A 1 83 ? -7.799 1.078 1.659 1.00 78.75 83 GLY A O 1
ATOM 670 N N . PHE A 1 84 ? -6.773 2.915 2.464 1.00 82.06 84 PHE A N 1
ATOM 671 C CA . PHE A 1 84 ? -6.860 3.674 1.218 1.00 82.06 84 PHE A CA 1
ATOM 672 C C . PHE A 1 84 ? -6.195 2.931 0.054 1.00 82.06 84 PHE A C 1
ATOM 674 O O . PHE A 1 84 ? -6.828 2.734 -0.983 1.00 82.06 84 PHE A O 1
ATOM 681 N N . ARG A 1 85 ? -4.971 2.416 0.243 1.00 83.44 85 ARG A N 1
ATOM 682 C CA . ARG A 1 85 ? -4.267 1.627 -0.788 1.00 83.44 85 ARG A CA 1
ATOM 683 C C . ARG A 1 85 ? -4.997 0.339 -1.167 1.00 83.44 85 ARG A C 1
ATOM 685 O O . ARG A 1 85 ? -5.012 -0.035 -2.338 1.00 83.44 85 ARG A O 1
ATOM 692 N N . CYS A 1 86 ? -5.613 -0.350 -0.205 1.00 85.19 86 CYS A N 1
ATOM 693 C CA . CYS A 1 86 ? -6.418 -1.539 -0.493 1.00 85.19 86 CYS A CA 1
ATOM 694 C C . CYS A 1 86 ? -7.625 -1.197 -1.374 1.00 85.19 86 CYS A C 1
ATOM 696 O O . CYS A 1 86 ? -7.902 -1.908 -2.340 1.00 85.19 86 CYS A O 1
ATOM 698 N N . VAL A 1 87 ? -8.332 -0.113 -1.051 1.00 87.62 87 VAL A N 1
ATOM 699 C CA . VAL A 1 87 ? -9.513 0.342 -1.797 1.00 87.62 87 VAL A CA 1
ATOM 700 C C . VAL A 1 87 ? -9.114 0.832 -3.195 1.00 87.62 87 VAL A C 1
ATOM 702 O O . VAL A 1 87 ? -9.744 0.444 -4.178 1.00 87.62 87 VAL A O 1
ATOM 705 N N . GLU A 1 88 ? -8.022 1.592 -3.313 1.00 90.38 88 GLU A N 1
ATOM 706 C CA . GLU A 1 88 ? -7.422 1.992 -4.594 1.00 90.38 88 GLU A CA 1
ATOM 707 C C . GLU A 1 88 ? -7.118 0.765 -5.470 1.00 90.38 88 GLU A C 1
ATOM 709 O O . GLU A 1 88 ? -7.553 0.684 -6.621 1.00 90.38 88 GLU A O 1
ATOM 714 N N . PHE A 1 89 ? -6.427 -0.234 -4.914 1.00 90.00 89 PHE A N 1
ATOM 715 C CA . PHE A 1 89 ? -6.070 -1.453 -5.634 1.00 90.00 89 PHE A CA 1
ATOM 716 C C . PHE A 1 89 ? -7.298 -2.236 -6.117 1.00 90.00 89 PHE A C 1
ATOM 718 O O . PHE A 1 89 ? -7.340 -2.684 -7.266 1.00 90.00 89 PHE A O 1
ATOM 725 N N . GLN A 1 90 ? -8.311 -2.404 -5.263 1.00 91.69 90 GLN A N 1
ATOM 726 C CA . GLN A 1 90 ? -9.554 -3.081 -5.640 1.00 91.69 90 GLN A CA 1
ATOM 727 C C . GLN A 1 90 ? -10.241 -2.360 -6.807 1.00 91.69 90 GLN A C 1
ATOM 729 O O . GLN A 1 90 ? -10.595 -2.987 -7.808 1.00 91.69 90 GLN A O 1
ATOM 734 N N . LEU A 1 91 ? -10.348 -1.030 -6.726 1.00 91.19 91 LEU A N 1
ATOM 735 C CA . LEU A 1 91 ? -10.955 -0.217 -7.774 1.00 91.19 91 LEU A CA 1
ATOM 736 C C . LEU A 1 91 ? -10.226 -0.391 -9.115 1.00 91.19 91 LEU A C 1
ATOM 738 O O . LEU A 1 91 ? -10.863 -0.688 -10.127 1.00 91.19 91 LEU A O 1
ATOM 742 N N . LEU A 1 92 ? -8.894 -0.288 -9.114 1.00 90.19 92 LEU A N 1
ATOM 743 C CA . LEU A 1 92 ? -8.063 -0.438 -10.315 1.00 90.19 92 LEU A CA 1
ATOM 744 C C . LEU A 1 92 ? -8.081 -1.861 -10.904 1.00 90.19 92 LEU A C 1
ATOM 746 O O . LEU A 1 92 ? -7.767 -2.046 -12.079 1.00 90.19 92 LEU A O 1
ATOM 750 N N . THR A 1 93 ? -8.462 -2.871 -10.116 1.00 89.44 93 THR A N 1
ATOM 751 C CA . THR A 1 93 ? -8.513 -4.285 -10.531 1.00 89.44 93 THR A CA 1
ATOM 752 C C . THR A 1 93 ? -9.937 -4.808 -10.752 1.00 89.44 93 THR A C 1
ATOM 754 O O . THR A 1 93 ? -10.181 -6.022 -10.764 1.00 89.44 93 THR A O 1
ATOM 757 N N . GLY A 1 94 ? -10.890 -3.904 -10.990 1.00 88.50 94 GLY A N 1
ATOM 758 C CA . GLY A 1 94 ? -12.223 -4.241 -11.498 1.00 88.50 94 GLY A CA 1
ATOM 759 C C . GLY A 1 94 ? -13.375 -4.037 -10.519 1.00 88.50 94 GLY A C 1
ATOM 760 O O . GLY A 1 94 ? -14.451 -4.571 -10.770 1.00 88.50 94 GLY A O 1
ATOM 761 N N . GLY A 1 95 ? -13.172 -3.302 -9.426 1.00 91.25 95 GLY A N 1
ATOM 762 C CA . GLY A 1 95 ? -14.249 -2.884 -8.529 1.00 91.25 95 GLY A CA 1
ATOM 763 C C . GLY A 1 95 ? -13.975 -3.195 -7.063 1.00 91.25 95 GLY A C 1
ATOM 764 O O . GLY A 1 95 ? -13.143 -4.036 -6.723 1.00 91.25 95 GLY A O 1
ATOM 765 N N . LEU A 1 96 ? -14.695 -2.494 -6.195 1.00 91.00 96 LEU A N 1
ATOM 766 C CA . LEU A 1 96 ? -14.572 -2.616 -4.747 1.00 91.00 96 LEU A CA 1
ATOM 767 C C . LEU A 1 96 ? -15.285 -3.869 -4.258 1.00 91.00 96 LEU A C 1
ATOM 769 O O . LEU A 1 96 ? -16.319 -4.241 -4.797 1.00 91.00 96 LEU A O 1
ATOM 773 N N . ILE A 1 97 ? -14.745 -4.534 -3.244 1.00 89.31 97 ILE A N 1
ATOM 774 C CA . ILE A 1 97 ? -15.361 -5.749 -2.706 1.00 89.31 97 ILE A CA 1
ATOM 775 C C . ILE A 1 97 ? -16.420 -5.349 -1.680 1.00 89.31 97 ILE A C 1
ATOM 777 O O . ILE A 1 97 ? -16.104 -4.707 -0.679 1.00 89.31 97 ILE A O 1
ATOM 781 N N . ASN A 1 98 ? -17.669 -5.765 -1.892 1.00 86.38 98 ASN A N 1
ATOM 782 C CA . ASN A 1 98 ? -18.716 -5.616 -0.888 1.00 86.38 98 ASN A CA 1
ATOM 783 C C . ASN A 1 98 ? -18.439 -6.583 0.282 1.00 86.38 98 ASN A C 1
ATOM 785 O O . ASN A 1 98 ? -18.405 -7.794 0.060 1.00 86.38 98 ASN A O 1
ATOM 789 N N . PRO A 1 99 ? -18.273 -6.112 1.532 1.00 82.31 99 PRO A N 1
ATOM 790 C CA . PRO A 1 99 ? -17.951 -6.993 2.658 1.00 82.31 99 PRO A CA 1
ATOM 791 C C . PRO A 1 99 ? -19.013 -8.065 2.940 1.00 82.31 99 PRO A C 1
ATOM 793 O O . PRO A 1 99 ? -18.678 -9.157 3.400 1.00 82.31 99 PRO A O 1
ATOM 796 N N . SER A 1 100 ? -20.283 -7.760 2.661 1.00 85.56 100 SER A N 1
ATOM 797 C CA . SER A 1 100 ? -21.421 -8.630 2.965 1.00 85.56 100 SER A CA 1
ATOM 798 C C . SER A 1 100 ? -21.634 -9.699 1.899 1.00 85.56 100 SER A C 1
ATOM 800 O O . SER A 1 100 ? -21.849 -10.860 2.235 1.00 85.56 100 SER A O 1
ATOM 802 N N . THR A 1 101 ? -21.573 -9.324 0.617 1.00 87.44 101 THR A N 1
ATOM 803 C CA . THR A 1 101 ? -21.839 -10.260 -0.493 1.00 87.44 101 THR A CA 1
ATOM 804 C C . THR A 1 101 ? -20.568 -10.876 -1.071 1.00 87.44 101 THR A C 1
ATOM 806 O O . THR A 1 101 ? -20.625 -11.938 -1.678 1.00 87.44 101 THR A O 1
ATOM 809 N N . ARG A 1 102 ? -19.408 -10.249 -0.826 1.00 86.31 102 ARG A N 1
ATOM 810 C CA . ARG A 1 102 ? -18.091 -10.554 -1.418 1.00 86.31 102 ARG A CA 1
ATOM 811 C C . ARG A 1 102 ? -17.997 -10.350 -2.929 1.00 86.31 102 ARG A C 1
ATOM 813 O O . ARG A 1 102 ? -16.972 -10.688 -3.519 1.00 86.31 102 ARG A O 1
ATOM 820 N N . ASP A 1 103 ? -19.011 -9.748 -3.536 1.00 90.50 103 ASP A N 1
ATOM 821 C CA . ASP A 1 103 ? -18.993 -9.407 -4.954 1.00 90.50 103 ASP A CA 1
ATOM 822 C C . ASP A 1 103 ? -18.210 -8.119 -5.203 1.00 90.50 103 ASP A C 1
ATOM 824 O O . ASP A 1 103 ? -18.097 -7.253 -4.328 1.00 90.50 103 ASP A O 1
ATOM 828 N N . LYS A 1 104 ? -17.693 -7.982 -6.428 1.00 92.12 104 LYS A N 1
ATOM 829 C CA . LYS A 1 104 ? -17.154 -6.708 -6.903 1.00 92.12 104 LYS A CA 1
ATOM 830 C C . LYS A 1 104 ? -18.304 -5.787 -7.289 1.00 92.12 104 LYS A C 1
ATOM 832 O O . LYS A 1 104 ? -19.146 -6.153 -8.102 1.00 92.12 104 LYS A O 1
ATOM 837 N N . VAL A 1 105 ? -18.286 -4.590 -6.730 1.00 93.25 105 VAL A N 1
ATOM 838 C CA . VAL A 1 105 ? -19.258 -3.523 -6.952 1.00 93.25 105 VAL A CA 1
ATOM 839 C C . VAL A 1 105 ? -18.553 -2.273 -7.467 1.00 93.25 105 VAL A C 1
ATOM 841 O O . VAL A 1 105 ? -17.356 -2.047 -7.243 1.00 93.25 105 VAL A O 1
ATOM 844 N N . SER A 1 106 ? -19.295 -1.460 -8.204 1.00 92.44 106 SER A N 1
ATOM 845 C CA . SER A 1 106 ? -18.799 -0.199 -8.746 1.00 92.44 106 SER A CA 1
ATOM 846 C C . SER A 1 106 ? -18.598 0.850 -7.648 1.00 92.44 106 SER A C 1
ATOM 848 O O . SER A 1 106 ? -19.175 0.776 -6.560 1.00 92.44 106 SER A O 1
ATOM 850 N N . LEU A 1 107 ? -17.790 1.874 -7.947 1.00 90.31 107 LEU A N 1
ATOM 851 C CA . LEU A 1 107 ? -17.586 2.990 -7.023 1.00 90.31 107 LEU A CA 1
ATOM 852 C C . LEU A 1 107 ? -18.898 3.744 -6.740 1.00 90.31 107 LEU A C 1
ATOM 854 O O . LEU A 1 107 ? -19.111 4.209 -5.628 1.00 90.31 107 LEU A O 1
ATOM 858 N N . ASP A 1 108 ? -19.799 3.840 -7.717 1.00 91.00 108 ASP A N 1
ATOM 859 C CA . ASP A 1 108 ? -21.067 4.550 -7.537 1.00 91.00 108 ASP A CA 1
ATOM 860 C C . ASP A 1 108 ? -22.039 3.765 -6.636 1.00 91.00 108 ASP A C 1
ATOM 862 O O . ASP A 1 108 ? -22.699 4.360 -5.783 1.00 91.00 108 ASP A O 1
ATOM 866 N N . GLU A 1 109 ? -22.067 2.432 -6.743 1.00 89.62 109 GLU A N 1
ATOM 867 C CA . GLU A 1 109 ? -22.860 1.564 -5.859 1.00 89.62 109 GLU A CA 1
ATOM 868 C C . GLU A 1 109 ? -22.392 1.644 -4.401 1.00 89.62 109 GLU A C 1
ATOM 870 O O . GLU A 1 109 ? -23.227 1.769 -3.505 1.00 89.62 109 GLU A O 1
ATOM 875 N N . VAL A 1 110 ? -21.077 1.638 -4.135 1.00 86.62 110 VAL A N 1
ATOM 876 C CA . VAL A 1 110 ? -20.582 1.739 -2.745 1.00 86.62 110 VAL A CA 1
ATOM 877 C C . VAL A 1 110 ? -20.821 3.111 -2.117 1.00 86.62 110 VAL A C 1
ATOM 879 O O . VAL A 1 110 ? -20.968 3.204 -0.897 1.00 86.62 110 VAL A O 1
ATOM 882 N N . ILE A 1 111 ? -20.878 4.174 -2.930 1.00 87.81 111 ILE A N 1
ATOM 883 C CA . ILE A 1 111 ? -21.248 5.516 -2.463 1.00 87.81 111 ILE A CA 1
ATOM 884 C C . ILE A 1 111 ? -22.728 5.523 -2.078 1.00 87.81 111 ILE A C 1
ATOM 886 O O . ILE A 1 111 ? -23.089 6.060 -1.032 1.00 87.81 111 ILE A O 1
ATOM 890 N N . GLN A 1 112 ? -23.589 4.918 -2.903 1.00 87.88 112 GLN A N 1
ATOM 891 C CA . GLN A 1 112 ? -25.023 4.809 -2.619 1.00 87.88 112 GLN A CA 1
ATOM 892 C C . GLN A 1 112 ? -25.302 3.951 -1.382 1.00 87.88 112 GLN A C 1
ATOM 894 O O . GLN A 1 112 ? -26.177 4.293 -0.588 1.00 87.88 112 GLN A O 1
ATOM 899 N N . SER A 1 113 ? -24.539 2.874 -1.184 1.00 83.94 113 SER A N 1
ATOM 900 C CA . SER A 1 113 ? -24.662 2.009 -0.010 1.00 83.94 113 SER A CA 1
ATOM 901 C C . SER A 1 113 ? -23.990 2.578 1.247 1.00 83.94 113 SER A C 1
ATOM 903 O O . SER A 1 113 ? -24.073 1.958 2.305 1.00 83.94 113 SER A O 1
ATOM 905 N N . GLY A 1 114 ? -23.289 3.714 1.145 1.00 81.62 114 GLY A N 1
ATOM 906 C CA . GLY A 1 114 ? -22.577 4.350 2.256 1.00 81.62 114 GLY A CA 1
ATOM 907 C C . GLY A 1 114 ? -21.340 3.591 2.749 1.00 81.62 114 GLY A C 1
ATOM 908 O O . GLY A 1 114 ? -20.856 3.880 3.839 1.00 81.62 114 GLY A O 1
ATOM 909 N N . LEU A 1 115 ? -20.826 2.629 1.971 1.00 79.94 115 LEU A N 1
ATOM 910 C CA . LEU A 1 115 ? -19.606 1.882 2.311 1.00 79.94 115 LEU A CA 1
ATOM 911 C C . LEU A 1 115 ? -18.346 2.739 2.140 1.00 79.94 115 LEU A C 1
ATOM 913 O O . LEU A 1 115 ? -17.360 2.529 2.840 1.00 79.94 115 LEU A O 1
ATOM 917 N N . VAL A 1 116 ? -18.388 3.702 1.217 1.00 82.62 116 VAL A N 1
ATOM 918 C CA . VAL A 1 116 ? -17.336 4.698 1.002 1.00 82.62 116 VAL A CA 1
ATOM 919 C C . VAL A 1 116 ? -17.987 6.075 0.994 1.00 82.62 116 VAL A C 1
ATOM 921 O O . VAL A 1 116 ? -18.982 6.298 0.302 1.00 82.62 116 VAL A O 1
ATOM 924 N N . ASP A 1 117 ? -17.444 7.011 1.767 1.00 83.81 117 ASP A N 1
ATOM 925 C CA . ASP A 1 117 ? -17.941 8.381 1.783 1.00 83.81 117 ASP A CA 1
ATOM 926 C C . ASP A 1 117 ? -17.542 9.143 0.502 1.00 83.81 117 ASP A C 1
ATOM 928 O O . ASP A 1 117 ? -16.617 8.783 -0.231 1.00 83.81 117 ASP A O 1
ATOM 932 N N . LYS A 1 118 ? -18.248 10.241 0.219 1.00 82.81 118 LYS A N 1
ATOM 933 C CA . LYS A 1 118 ? -18.036 11.025 -1.008 1.00 82.81 118 LYS A CA 1
ATOM 934 C C . LYS A 1 118 ? -16.650 11.672 -1.085 1.00 82.81 118 LYS A C 1
ATOM 936 O O . LYS A 1 118 ? -16.158 11.880 -2.194 1.00 82.81 118 LYS A O 1
ATOM 941 N N . VAL A 1 119 ? -16.034 12.011 0.049 1.00 84.94 119 VAL A N 1
ATOM 942 C CA . VAL A 1 119 ? -14.705 12.637 0.079 1.00 84.94 119 VAL A CA 1
ATOM 943 C C . VAL A 1 119 ? -13.668 11.602 -0.333 1.00 84.94 119 VAL A C 1
ATOM 945 O O . VAL A 1 119 ? -12.942 11.829 -1.301 1.00 84.94 119 VAL A O 1
ATOM 948 N N . THR A 1 120 ? -13.689 10.428 0.300 1.00 83.31 120 THR A N 1
ATOM 949 C CA . THR A 1 120 ? -12.816 9.300 -0.049 1.00 83.31 120 THR A CA 1
ATOM 950 C C . THR A 1 120 ? -13.015 8.872 -1.501 1.00 83.31 120 THR A C 1
ATOM 952 O O . THR A 1 120 ? -12.045 8.701 -2.234 1.00 83.31 120 THR A O 1
ATOM 955 N N . ALA A 1 121 ? -14.260 8.785 -1.979 1.00 87.56 121 ALA A N 1
ATOM 956 C CA . ALA A 1 121 ? -14.538 8.463 -3.377 1.00 87.56 121 ALA A CA 1
ATOM 957 C C . ALA A 1 121 ? -13.968 9.493 -4.367 1.00 87.56 121 ALA A C 1
ATOM 959 O O . ALA A 1 121 ? -13.535 9.126 -5.459 1.00 87.56 121 ALA A O 1
ATOM 960 N N . THR A 1 122 ? -13.954 10.777 -3.997 1.00 87.62 122 THR A N 1
ATOM 961 C CA . THR A 1 122 ? -13.356 11.837 -4.822 1.00 87.62 122 THR A CA 1
ATOM 962 C C . THR A 1 122 ? -11.835 11.708 -4.850 1.00 87.62 122 THR A C 1
ATOM 964 O O . THR A 1 122 ? -11.242 11.791 -5.922 1.00 87.62 122 THR A O 1
ATOM 967 N N . MET A 1 123 ? -11.214 11.427 -3.700 1.00 87.62 123 MET A N 1
ATOM 968 C CA . MET A 1 123 ? -9.772 11.176 -3.607 1.00 87.62 123 MET A CA 1
ATOM 969 C C . MET A 1 123 ? -9.351 9.943 -4.414 1.00 87.62 123 MET A C 1
ATOM 971 O O . MET A 1 123 ? -8.358 9.994 -5.124 1.00 87.62 123 MET A O 1
ATOM 975 N N . LEU A 1 124 ? -10.131 8.858 -4.383 1.00 87.81 124 LEU A N 1
ATOM 976 C CA . LEU A 1 124 ? -9.850 7.645 -5.162 1.00 87.81 124 LEU A CA 1
ATOM 977 C C . LEU A 1 124 ? -9.885 7.886 -6.679 1.00 87.81 124 LEU A C 1
ATOM 979 O O . LEU A 1 124 ? -9.151 7.229 -7.417 1.00 87.81 124 LEU A O 1
ATOM 983 N N . LYS A 1 125 ? -10.738 8.808 -7.147 1.00 87.31 125 LYS A N 1
ATOM 984 C CA . LYS A 1 125 ? -10.858 9.165 -8.571 1.00 87.31 125 LYS A CA 1
ATOM 985 C C . LYS A 1 125 ? -9.750 10.109 -9.050 1.00 87.31 125 LYS A C 1
ATOM 987 O O . LYS A 1 125 ? -9.480 10.133 -10.248 1.00 87.31 125 LYS A O 1
ATOM 992 N N . ASP A 1 126 ? -9.153 10.901 -8.162 1.00 89.06 126 ASP A N 1
ATOM 993 C CA . ASP A 1 126 ? -8.127 11.881 -8.522 1.00 89.06 126 ASP A CA 1
ATOM 994 C C . ASP A 1 126 ? -6.720 11.297 -8.329 1.00 89.06 126 ASP A C 1
ATOM 996 O O . ASP A 1 126 ? -6.258 11.067 -7.211 1.00 89.06 126 ASP A O 1
ATOM 1000 N N . ASP A 1 127 ? -6.016 11.117 -9.450 1.00 85.44 127 ASP A N 1
ATOM 1001 C CA . ASP A 1 127 ? -4.653 10.578 -9.513 1.00 85.44 127 ASP A CA 1
ATOM 1002 C C . ASP A 1 127 ? -3.649 11.344 -8.629 1.00 85.44 127 ASP A C 1
ATOM 1004 O O . ASP A 1 127 ? -2.600 10.809 -8.274 1.00 85.44 127 ASP A O 1
ATOM 1008 N N . LYS A 1 128 ? -3.942 12.595 -8.244 1.00 85.69 128 LYS A N 1
ATOM 1009 C CA . LYS A 1 128 ? -3.089 13.379 -7.335 1.00 85.69 128 LYS A CA 1
ATOM 1010 C C . LYS A 1 128 ? -2.996 12.787 -5.932 1.00 85.69 128 LYS A C 1
ATOM 1012 O O . LYS A 1 128 ? -2.004 13.038 -5.252 1.00 85.69 128 LYS A O 1
ATOM 1017 N N . PHE A 1 129 ? -4.013 12.043 -5.500 1.00 83.81 129 PHE A N 1
ATOM 1018 C CA . PHE A 1 129 ? -4.027 11.378 -4.196 1.00 83.81 129 PHE A CA 1
ATOM 1019 C C . PHE A 1 129 ? -3.477 9.950 -4.265 1.00 83.81 129 PHE A C 1
ATOM 1021 O O . PHE A 1 129 ? -3.336 9.305 -3.228 1.00 83.81 129 PHE A O 1
ATOM 1028 N N . HIS A 1 130 ? -3.141 9.442 -5.458 1.00 86.56 130 HIS A N 1
ATOM 1029 C CA . HIS A 1 130 ? -2.512 8.130 -5.594 1.00 86.56 130 HIS A CA 1
ATOM 1030 C C . HIS A 1 130 ? -1.056 8.208 -5.145 1.00 86.56 130 HIS A C 1
ATOM 1032 O O . HIS A 1 130 ? -0.196 8.818 -5.789 1.00 86.56 130 HIS A O 1
ATOM 1038 N N . THR A 1 131 ? -0.763 7.554 -4.028 1.00 82.50 131 THR A N 1
ATOM 1039 C CA . THR A 1 131 ? 0.587 7.510 -3.476 1.00 82.50 131 THR A CA 1
ATOM 1040 C C . THR A 1 131 ? 1.481 6.612 -4.326 1.00 82.50 131 THR A C 1
ATOM 1042 O O . THR A 1 131 ? 1.122 5.490 -4.696 1.00 82.50 131 THR A O 1
ATOM 1045 N N . LYS A 1 132 ? 2.704 7.073 -4.606 1.00 85.44 132 LYS A N 1
ATOM 1046 C CA . LYS A 1 132 ? 3.726 6.293 -5.320 1.00 85.44 132 LYS A CA 1
ATOM 1047 C C . LYS A 1 132 ? 4.336 5.225 -4.413 1.00 85.44 132 LYS A C 1
ATOM 1049 O O . LYS A 1 132 ? 5.500 5.303 -4.055 1.00 85.44 132 LYS A O 1
ATOM 1054 N N . SER A 1 133 ? 3.545 4.237 -4.022 1.00 79.69 133 SER A N 1
ATOM 1055 C CA . SER A 1 133 ? 3.924 3.228 -3.028 1.00 79.69 133 SER A CA 1
ATOM 1056 C C . SER A 1 133 ? 4.776 2.081 -3.588 1.00 79.69 133 SER A C 1
ATOM 1058 O O . SER A 1 133 ? 5.410 1.356 -2.823 1.00 79.69 133 SER A O 1
ATOM 1060 N N . LEU A 1 134 ? 4.844 1.917 -4.914 1.00 85.00 134 LEU A N 1
ATOM 1061 C CA . LEU A 1 134 ? 5.578 0.827 -5.556 1.00 85.00 134 LEU A CA 1
ATOM 1062 C C . LEU A 1 134 ? 6.928 1.297 -6.087 1.00 85.00 134 LEU A C 1
ATOM 1064 O O . LEU A 1 134 ? 7.021 2.351 -6.705 1.00 85.00 134 LEU A O 1
ATOM 1068 N N . THR A 1 135 ? 7.971 0.478 -5.962 1.00 86.31 135 THR A N 1
ATOM 1069 C CA . THR A 1 135 ? 9.261 0.742 -6.619 1.00 86.31 135 THR A CA 1
ATOM 1070 C C . THR A 1 135 ? 9.346 -0.038 -7.925 1.00 86.31 135 THR A C 1
ATOM 1072 O O . THR A 1 135 ? 9.379 -1.267 -7.928 1.00 86.31 135 THR A O 1
ATOM 1075 N N . CYS A 1 136 ? 9.418 0.671 -9.054 1.00 85.81 136 CYS A N 1
ATOM 1076 C CA . CYS A 1 136 ? 9.563 0.049 -10.365 1.00 85.81 136 CYS A CA 1
ATOM 1077 C C . CYS A 1 136 ? 10.921 -0.674 -10.455 1.00 85.81 136 CYS A C 1
ATOM 1079 O O . CYS A 1 136 ? 11.966 -0.017 -10.368 1.00 85.81 136 CYS A O 1
ATOM 1081 N N . PRO A 1 137 ? 10.949 -2.000 -10.683 1.00 85.50 137 PRO A N 1
ATOM 1082 C CA . PRO A 1 137 ? 12.192 -2.762 -10.670 1.00 85.50 137 PRO A CA 1
ATOM 1083 C C . PRO A 1 137 ? 13.139 -2.348 -11.799 1.00 85.50 137 PRO A C 1
ATOM 1085 O O . PRO A 1 137 ? 14.346 -2.326 -11.565 1.00 85.50 137 PRO A O 1
ATOM 1088 N N . LYS A 1 138 ? 12.609 -1.947 -12.967 1.00 86.19 138 LYS A N 1
ATOM 1089 C CA . LYS A 1 138 ? 13.382 -1.461 -14.123 1.00 86.19 138 LYS A CA 1
ATOM 1090 C C . LYS A 1 138 ? 14.069 -0.118 -13.878 1.00 86.19 138 LYS A C 1
ATOM 1092 O O . LYS A 1 138 ? 15.265 0.022 -14.107 1.00 86.19 138 LYS A O 1
ATOM 1097 N N . THR A 1 139 ? 13.310 0.876 -13.418 1.00 87.12 139 THR A N 1
ATOM 1098 C CA . THR A 1 139 ? 13.791 2.268 -13.310 1.00 87.12 139 THR A CA 1
ATOM 1099 C C . THR A 1 139 ? 14.329 2.628 -11.928 1.00 87.12 139 THR A C 1
ATOM 1101 O O . THR A 1 139 ? 14.932 3.687 -11.771 1.00 87.12 139 THR A O 1
ATOM 1104 N N . LYS A 1 140 ? 14.082 1.781 -10.918 1.00 84.62 140 LYS A N 1
ATOM 1105 C CA . LYS A 1 140 ? 14.354 2.038 -9.493 1.00 84.62 140 LYS A CA 1
ATOM 1106 C C . LYS A 1 140 ? 13.669 3.304 -8.949 1.00 84.62 140 LYS A C 1
ATOM 1108 O O . LYS A 1 140 ? 14.067 3.825 -7.909 1.00 84.62 140 LYS A O 1
ATOM 1113 N N . ARG A 1 141 ? 12.648 3.812 -9.650 1.00 87.69 141 ARG A N 1
ATOM 1114 C CA . ARG A 1 141 ? 11.838 4.968 -9.240 1.00 87.69 141 ARG A CA 1
ATOM 1115 C C . ARG A 1 141 ? 10.516 4.505 -8.637 1.00 87.69 141 ARG A C 1
ATOM 1117 O O . ARG A 1 141 ? 9.980 3.479 -9.062 1.00 87.69 141 ARG A O 1
ATOM 1124 N N . ARG A 1 142 ? 9.987 5.286 -7.691 1.00 85.44 142 ARG A N 1
ATOM 1125 C CA . ARG A 1 142 ? 8.640 5.071 -7.155 1.00 85.44 142 ARG A CA 1
ATOM 1126 C C . ARG A 1 142 ? 7.581 5.384 -8.221 1.00 85.44 142 ARG A C 1
ATOM 1128 O O . ARG A 1 142 ? 7.737 6.345 -8.978 1.00 85.44 142 ARG A O 1
ATOM 1135 N N . VAL A 1 143 ? 6.539 4.564 -8.282 1.00 90.38 143 VAL A N 1
ATOM 1136 C CA . VAL A 1 143 ? 5.397 4.649 -9.202 1.00 90.38 143 VAL A CA 1
ATOM 1137 C C . VAL A 1 143 ? 4.099 4.356 -8.448 1.00 90.38 143 VAL A C 1
ATOM 1139 O O . VAL A 1 143 ? 4.122 3.683 -7.414 1.00 90.38 143 VAL A O 1
ATOM 1142 N N . THR A 1 144 ? 2.974 4.867 -8.942 1.00 91.38 144 THR A N 1
ATOM 1143 C CA . THR A 1 144 ? 1.648 4.534 -8.386 1.00 91.38 144 THR A CA 1
ATOM 1144 C C . THR A 1 144 ? 1.200 3.137 -8.824 1.00 91.38 144 THR A C 1
ATOM 1146 O O . THR A 1 144 ? 1.747 2.565 -9.776 1.00 91.38 144 THR A O 1
ATOM 1149 N N . PHE A 1 145 ? 0.186 2.572 -8.158 1.00 90.81 145 PHE A N 1
ATOM 1150 C CA . PHE A 1 145 ? -0.438 1.320 -8.607 1.00 90.81 145 PHE A CA 1
ATOM 1151 C C . PHE A 1 145 ? -0.987 1.444 -10.029 1.00 90.81 145 PHE A C 1
ATOM 1153 O O . PHE A 1 145 ? -0.770 0.553 -10.851 1.00 90.81 145 PHE A O 1
ATOM 1160 N N . LYS A 1 146 ? -1.633 2.572 -10.338 1.00 91.56 146 LYS A N 1
ATOM 1161 C CA . LYS A 1 146 ? -2.146 2.879 -11.675 1.00 91.56 146 LYS A CA 1
ATOM 1162 C C . LYS A 1 146 ? -1.032 2.894 -12.725 1.00 91.56 146 LYS A C 1
ATOM 1164 O O . LYS A 1 146 ? -1.112 2.153 -13.700 1.00 91.56 146 LYS A O 1
ATOM 1169 N N . GLU A 1 147 ? 0.048 3.641 -12.485 1.00 92.44 147 GLU A N 1
ATOM 1170 C CA . GLU A 1 147 ? 1.206 3.689 -13.390 1.00 92.44 147 GLU A CA 1
ATOM 1171 C C . GLU A 1 147 ? 1.842 2.300 -13.583 1.00 92.44 147 GLU A C 1
ATOM 1173 O O . G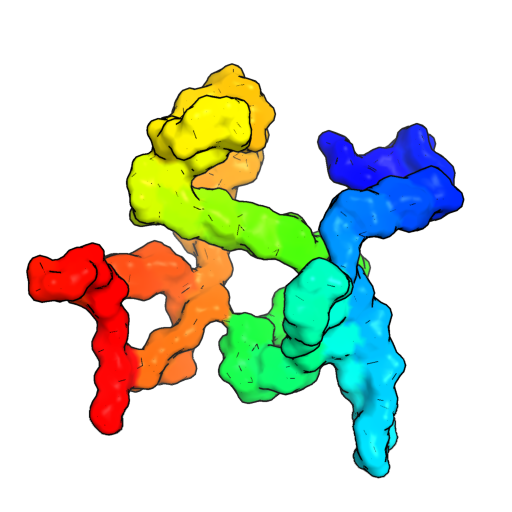LU A 1 147 ? 2.290 1.959 -14.680 1.00 92.44 147 GLU A O 1
ATOM 1178 N N . ALA A 1 148 ? 1.907 1.484 -12.525 1.00 92.00 148 ALA A N 1
ATOM 1179 C CA . ALA A 1 148 ? 2.427 0.123 -12.607 1.00 92.00 148 ALA A CA 1
ATOM 1180 C C . ALA A 1 148 ? 1.522 -0.789 -13.450 1.00 92.00 148 ALA A C 1
ATOM 1182 O O . ALA A 1 148 ? 2.029 -1.561 -14.265 1.00 92.00 148 ALA A O 1
ATOM 1183 N N . LEU A 1 149 ? 0.198 -0.680 -13.301 1.00 91.19 149 LEU A N 1
ATOM 1184 C CA . LEU A 1 149 ? -0.774 -1.425 -14.104 1.00 91.19 149 LEU A CA 1
ATOM 1185 C C . LEU A 1 149 ? -0.730 -1.012 -15.577 1.00 91.19 149 LEU A C 1
ATOM 1187 O O . LEU A 1 149 ? -0.727 -1.886 -16.444 1.00 91.19 149 LEU A O 1
ATOM 1191 N N . GLU A 1 150 ? -0.626 0.281 -15.870 1.00 91.31 150 GLU A N 1
ATOM 1192 C CA . GLU A 1 150 ? -0.510 0.805 -17.238 1.00 91.31 150 GLU A CA 1
ATOM 1193 C C . GLU A 1 150 ? 0.765 0.327 -17.945 1.00 91.31 150 GLU A C 1
ATOM 1195 O O . GLU A 1 150 ? 0.750 0.056 -19.143 1.00 91.31 150 GLU A O 1
ATOM 1200 N N . ARG A 1 151 ? 1.868 0.174 -17.202 1.00 91.19 151 ARG A N 1
ATOM 1201 C CA . ARG A 1 151 ? 3.146 -0.341 -17.729 1.00 91.19 151 ARG A CA 1
ATOM 1202 C C . ARG A 1 151 ? 3.239 -1.866 -17.737 1.00 91.19 151 ARG A C 1
ATOM 1204 O O . ARG A 1 151 ? 4.205 -2.406 -18.274 1.00 91.19 151 ARG A O 1
ATOM 1211 N N . SER A 1 152 ? 2.293 -2.556 -17.104 1.00 91.19 152 SER A N 1
ATOM 1212 C CA . SER A 1 152 ? 2.291 -4.015 -17.030 1.00 91.19 152 SER A CA 1
ATOM 1213 C C . SER A 1 152 ? 1.848 -4.644 -18.349 1.00 91.19 152 SER A C 1
ATOM 1215 O O . SER A 1 152 ? 0.949 -4.146 -19.030 1.00 91.19 152 SER A O 1
ATOM 1217 N N . VAL A 1 153 ? 2.441 -5.786 -18.677 1.00 92.19 153 VAL A N 1
ATOM 1218 C CA . VAL A 1 153 ? 2.052 -6.609 -19.822 1.00 92.19 153 VAL A CA 1
ATOM 1219 C C . VAL A 1 153 ? 1.235 -7.788 -19.312 1.00 92.19 153 VAL A C 1
ATOM 1221 O O . VAL A 1 153 ? 1.609 -8.430 -18.331 1.00 92.19 153 VAL A O 1
ATOM 1224 N N . PHE A 1 154 ? 0.102 -8.060 -19.956 1.00 93.12 154 PHE A N 1
ATOM 1225 C CA . PHE A 1 154 ? -0.678 -9.256 -19.665 1.00 93.12 154 PHE A CA 1
ATOM 1226 C C . PHE A 1 154 ? -0.011 -10.473 -20.304 1.00 93.12 154 PHE A C 1
ATOM 1228 O O . PHE A 1 154 ? 0.174 -10.514 -21.520 1.00 93.12 154 PHE A O 1
ATOM 1235 N N . ASP A 1 155 ? 0.331 -11.455 -19.480 1.00 94.50 155 ASP A N 1
ATOM 1236 C CA . ASP A 1 155 ? 0.824 -12.747 -19.926 1.00 94.50 155 ASP A CA 1
ATOM 1237 C C . ASP A 1 155 ? -0.339 -13.744 -19.977 1.00 94.50 155 ASP A C 1
ATOM 1239 O O . ASP A 1 155 ? -0.892 -14.144 -18.952 1.00 94.50 155 ASP A O 1
ATOM 1243 N N . CYS A 1 156 ? -0.713 -14.156 -21.189 1.00 92.94 156 CYS A N 1
ATOM 1244 C CA . CYS A 1 156 ? -1.823 -15.077 -21.407 1.00 92.94 156 CYS A CA 1
ATOM 1245 C C . CYS A 1 156 ? -1.539 -16.505 -20.925 1.00 92.94 156 CYS A C 1
ATOM 1247 O O . CYS A 1 156 ? -2.489 -17.255 -20.715 1.00 92.94 156 CYS A O 1
ATOM 1249 N N . HIS A 1 157 ? -0.272 -16.887 -20.737 1.00 92.88 157 HIS A N 1
ATOM 1250 C CA . HIS A 1 157 ? 0.074 -18.220 -20.255 1.00 92.88 157 HIS A CA 1
ATOM 1251 C C . HIS A 1 157 ? -0.165 -18.358 -18.748 1.00 92.88 157 HIS A C 1
ATOM 1253 O O . HIS A 1 157 ? -0.688 -19.373 -18.294 1.00 92.88 157 HIS A O 1
ATOM 1259 N N . THR A 1 158 ? 0.185 -17.326 -17.973 1.00 93.44 158 THR A N 1
ATOM 1260 C CA . THR A 1 158 ? -0.001 -17.309 -16.512 1.00 93.44 158 THR A CA 1
ATOM 1261 C C . THR A 1 158 ? -1.307 -16.651 -16.070 1.00 93.44 158 THR A C 1
ATOM 1263 O O . THR A 1 158 ? -1.745 -16.857 -14.940 1.00 93.44 158 THR A O 1
ATOM 1266 N N . GLY A 1 159 ? -1.934 -15.849 -16.935 1.00 91.06 159 GLY A N 1
ATOM 1267 C CA . GLY A 1 159 ? -3.098 -15.031 -16.590 1.00 91.06 159 GLY A CA 1
ATOM 1268 C C . GLY A 1 159 ? -2.757 -13.827 -15.705 1.00 91.06 159 GLY A C 1
ATOM 1269 O O . GLY A 1 159 ? -3.658 -13.216 -15.130 1.00 91.06 159 GLY A O 1
ATOM 1270 N N . LEU A 1 160 ? -1.472 -13.481 -15.572 1.00 90.06 160 LEU A N 1
ATOM 1271 C CA . LEU A 1 160 ? -0.995 -12.408 -14.703 1.00 90.06 160 LEU A CA 1
ATOM 1272 C C . LEU A 1 160 ? -0.626 -11.152 -15.497 1.00 90.06 160 LEU A C 1
ATOM 1274 O O . LEU A 1 160 ? -0.221 -11.203 -16.657 1.00 90.06 160 LEU A O 1
ATOM 1278 N N . ARG A 1 161 ? -0.720 -9.996 -14.833 1.00 89.88 161 ARG A N 1
ATOM 1279 C CA . ARG A 1 161 ? -0.108 -8.746 -15.299 1.00 89.88 161 ARG A CA 1
ATOM 1280 C C . ARG A 1 161 ? 1.289 -8.626 -14.711 1.00 89.88 161 ARG A C 1
ATOM 1282 O O . ARG A 1 161 ? 1.444 -8.556 -13.494 1.00 89.88 161 ARG A O 1
ATOM 1289 N N . LEU A 1 162 ? 2.294 -8.599 -15.577 1.00 90.56 162 LEU A N 1
ATOM 1290 C CA . LEU A 1 162 ? 3.700 -8.607 -15.197 1.00 90.56 162 LEU A CA 1
ATOM 1291 C C . LEU A 1 162 ? 4.333 -7.248 -15.489 1.00 90.56 162 LEU A C 1
ATOM 1293 O O . LEU A 1 162 ? 4.152 -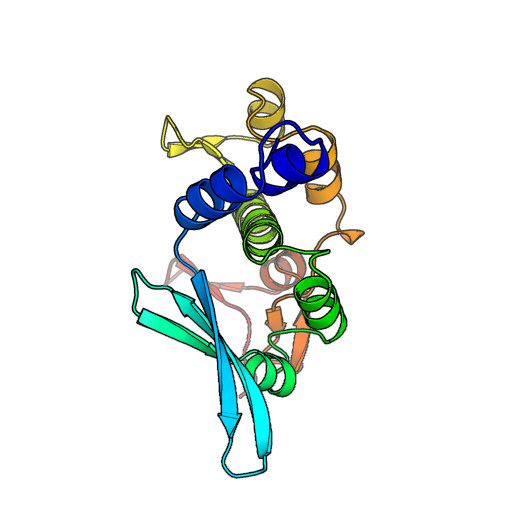6.682 -16.567 1.00 90.56 162 LEU A O 1
ATOM 1297 N N . LEU A 1 163 ? 5.086 -6.722 -14.525 1.00 90.62 163 LEU A N 1
ATOM 1298 C CA . LEU A 1 163 ? 5.885 -5.515 -14.704 1.00 90.62 163 LEU A CA 1
ATOM 1299 C C . LEU A 1 163 ? 7.322 -5.911 -15.051 1.00 90.62 163 LEU A C 1
ATOM 1301 O O . LEU A 1 163 ? 7.920 -6.748 -14.378 1.00 90.62 163 LEU A O 1
ATOM 1305 N N . GLU A 1 164 ? 7.882 -5.297 -16.089 1.00 85.62 164 GLU A N 1
ATOM 1306 C CA . GLU A 1 164 ? 9.235 -5.602 -16.549 1.00 85.62 164 GLU A CA 1
ATOM 1307 C C . GLU A 1 164 ? 10.278 -5.303 -15.458 1.00 85.62 164 GLU A C 1
ATOM 1309 O O . GLU A 1 164 ? 10.357 -4.185 -14.934 1.00 85.62 164 GLU A O 1
ATOM 1314 N N . ALA A 1 165 ? 11.102 -6.299 -15.137 1.00 83.69 165 ALA A N 1
ATOM 1315 C CA . ALA A 1 165 ? 12.274 -6.148 -14.284 1.00 83.69 165 ALA A CA 1
ATOM 1316 C C . ALA A 1 165 ? 13.537 -5.973 -15.141 1.00 83.69 165 ALA A C 1
ATOM 1318 O O . ALA A 1 165 ? 13.630 -6.525 -16.237 1.00 83.69 165 ALA A O 1
ATOM 1319 N N . THR A 1 166 ? 14.513 -5.197 -14.658 1.00 75.31 166 THR A N 1
ATOM 1320 C CA . THR A 1 166 ? 15.836 -5.131 -15.301 1.00 75.31 166 THR A CA 1
ATOM 1321 C C . THR A 1 166 ? 16.492 -6.513 -15.278 1.00 75.31 166 THR A C 1
ATOM 1323 O O . THR A 1 166 ? 16.381 -7.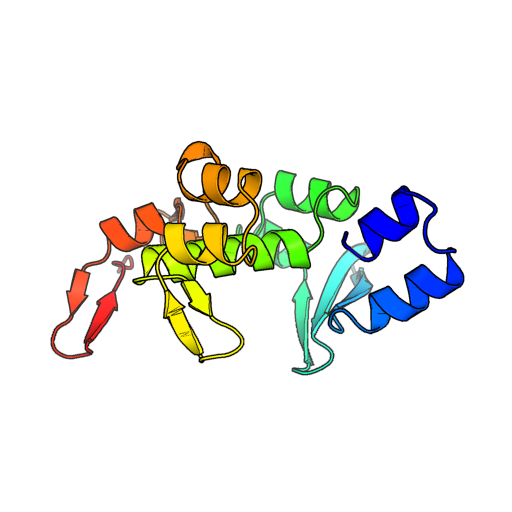210 -14.269 1.00 75.31 166 THR A O 1
ATOM 1326 N N . LYS A 1 167 ? 17.170 -6.882 -16.370 1.00 57.91 167 LYS A N 1
ATOM 1327 C CA . LYS A 1 167 ? 18.147 -7.980 -16.371 1.00 57.91 167 LYS A CA 1
ATOM 1328 C C . LYS A 1 167 ? 19.366 -7.627 -15.528 1.00 57.91 167 LYS A C 1
ATOM 1330 O O . LYS A 1 167 ? 19.705 -6.421 -15.486 1.00 57.91 167 LYS A O 1
#

Secondary structure (DSSP, 8-state):
--HHHHHHTTSS-HHHHHHHHTTS--EEEEEEE-TTS-EEEEEEETTT--EEEHHHHHHTTSS-HHHHHHHHTTSS-HHHHHHHHHHHHHHHTTSEEPTTT--EE-HHHHHHTTSS-HHHHHHHH-GGG----EE-TTT--EE-HHHHHHHPEEETTTTEEEPPPP-

Radius of gyration: 18.66 Å; Cα contacts (8 Å, |Δi|>4): 184; chains: 1; bounding box: 50×32×50 Å

Mean predicted aligned error: 11.23 Å

Nearest PDB structures (foldseek):
  4qmd-assembly2_B  TM=5.867E-01  e=3.291E-07  Homo sapiens
  1lm5-assembly1_B  TM=5.022E-01  e=2.559E-07  Homo sapiens
  1lm5-assembly1_A  TM=4.860E-01  e=5.113E-07  Homo sapiens
  5dzz-assembly1_A  TM=5.101E-01  e=3.930E-05  Homo sapiens
  1lm7-assembly1_B  TM=5.329E-01  e=3.339E-04  Homo sapiens

Foldseek 3Di:
DDLVVCVVVVVDDPVVSVVVVCVVFNFDWDWDQDPVRRIWIWTARPVVRDIDTVVVCPVLVLDDPVRVVCCVVVVDPPCNVVVLLVQLLLQLVQAGQDPPPRDGDHLVVCCVVVVDDPVSSVLSPDCVNFDQNDQQQDPRDGHGPNRQQVQFDQDPVVRDTDGDHDD

Solvent-accessible surface area (backbone atoms only — not comparable to full-atom values): 9891 Å² total; per-residue (Å²): 128,51,67,64,53,32,38,76,69,65,75,41,54,72,70,58,35,56,56,51,54,59,68,66,59,56,68,45,78,45,80,46,68,46,99,85,71,49,80,40,45,31,41,28,36,69,89,78,68,47,72,45,47,52,62,59,30,40,77,72,60,63,38,51,71,69,58,49,50,31,39,75,71,67,76,39,50,74,63,59,58,50,47,52,52,51,52,48,52,30,45,78,72,74,23,37,68,39,88,88,79,66,45,69,37,52,74,68,56,35,43,75,71,62,78,40,54,72,67,61,54,50,45,70,70,36,73,88,67,56,60,54,65,42,66,39,66,55,78,73,42,69,32,28,69,66,59,46,57,73,66,29,46,78,37,82,89,81,74,42,75,44,66,70,64,61,130

InterPro domains:
  IPR001101 Plectin repeat [PF00681] (88-124)
  IPR001101 Plectin repeat [SM00250] (84-121)
  IPR001101 Plectin repeat [SM00250] (122-159)
  IPR035915 Plakin repeat superfamily [G3DSA:3.90.1290.10] (1-167)
  IPR035915 Plakin repeat superfamily [SSF75399] (1-166)
  IPR043197 Plakin [PTHR23169] (63-166)